Protein AF-A0AAW9BQF8-F1 (afdb_monomer)

Foldseek 3Di:
DDQDDDCVVVVCDVVNVVVCVVVQFWPPDWDKADWDDQVDFDWDQDPNKTKTWHFPDTPDMDIDIDTDPVNVVVVVVVDDDDDPVSVVVVVVSSVVGTDIDIPPPPDPDDDD

Structure (mmCIF, N/CA/C/O backbone):
data_AF-A0AAW9BQF8-F1
#
_entry.id   AF-A0AAW9BQF8-F1
#
loop_
_atom_site.group_PDB
_atom_site.id
_atom_site.type_symbol
_atom_site.label_atom_id
_atom_site.label_alt_id
_atom_site.label_comp_id
_atom_site.label_asym_id
_atom_site.label_entity_id
_atom_site.label_seq_id
_atom_site.pdbx_PDB_ins_code
_atom_site.Cartn_x
_atom_site.Cartn_y
_atom_site.Cartn_z
_atom_site.occupancy
_atom_site.B_iso_or_equiv
_atom_site.auth_seq_id
_atom_site.auth_comp_id
_atom_site.auth_asym_id
_atom_site.auth_atom_id
_atom_site.pdbx_PDB_model_num
ATOM 1 N N . THR A 1 1 ? -18.213 -0.926 6.163 1.00 53.56 1 THR A N 1
ATOM 2 C CA . THR A 1 1 ? -17.992 -0.298 4.846 1.00 53.56 1 THR A CA 1
ATOM 3 C C . THR A 1 1 ? -16.539 -0.453 4.471 1.00 53.56 1 THR A C 1
ATOM 5 O O . THR A 1 1 ? -15.691 -0.048 5.257 1.00 53.56 1 THR A O 1
ATOM 8 N N . THR A 1 2 ? -16.265 -1.100 3.343 1.00 65.38 2 THR A N 1
ATOM 9 C CA . THR A 1 2 ? -14.922 -1.263 2.769 1.00 65.38 2 THR A CA 1
ATOM 10 C C . THR A 1 2 ? -14.486 0.049 2.121 1.00 65.38 2 THR A C 1
ATOM 12 O O . THR A 1 2 ? -15.179 0.548 1.234 1.00 65.38 2 THR A O 1
ATOM 15 N N . SER A 1 3 ? -13.369 0.618 2.569 1.00 74.25 3 SER A N 1
ATOM 16 C CA . SER A 1 3 ? -12.793 1.831 1.984 1.00 74.25 3 SER A CA 1
ATOM 17 C C . SER A 1 3 ? -11.747 1.424 0.940 1.00 74.25 3 SER A C 1
ATOM 19 O O . SER A 1 3 ? -10.798 0.726 1.278 1.00 74.25 3 SER A O 1
ATOM 21 N N . ASN A 1 4 ? -11.928 1.835 -0.318 1.00 77.50 4 ASN A N 1
ATOM 22 C CA . ASN A 1 4 ? -11.049 1.473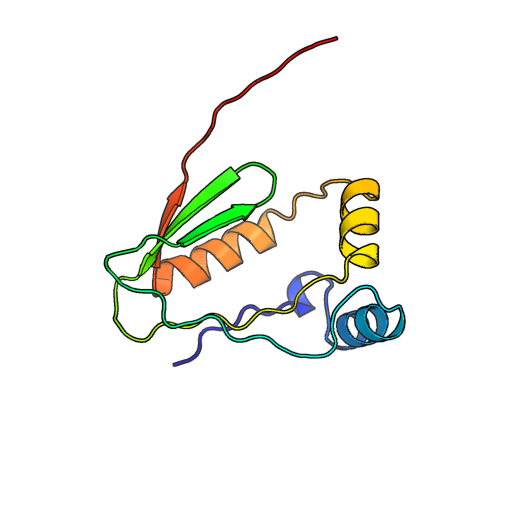 -1.437 1.00 77.50 4 ASN A CA 1
ATOM 23 C C . ASN A 1 4 ? -10.360 2.712 -2.018 1.00 77.50 4 ASN A C 1
ATOM 25 O O . ASN A 1 4 ? -10.966 3.782 -2.093 1.00 77.50 4 ASN A O 1
ATOM 29 N N . LEU A 1 5 ? -9.116 2.550 -2.473 1.00 79.38 5 LEU A N 1
ATOM 30 C CA . LEU A 1 5 ? -8.381 3.576 -3.210 1.00 79.38 5 LEU A CA 1
ATOM 31 C C . LEU A 1 5 ? -8.561 3.358 -4.717 1.00 79.38 5 LEU A C 1
ATOM 33 O O . LEU A 1 5 ? -8.350 2.254 -5.216 1.00 79.38 5 LEU A O 1
ATOM 37 N N . ASN A 1 6 ? -8.930 4.403 -5.462 1.00 78.50 6 ASN A N 1
ATOM 38 C CA . ASN A 1 6 ? -9.056 4.292 -6.914 1.00 78.50 6 ASN A CA 1
ATOM 39 C C . ASN A 1 6 ? -7.675 4.367 -7.585 1.00 78.50 6 ASN A C 1
ATOM 41 O O . ASN A 1 6 ? -7.173 5.450 -7.882 1.00 78.50 6 ASN A O 1
ATOM 45 N N . MET A 1 7 ? -7.089 3.202 -7.858 1.00 75.00 7 MET A N 1
ATOM 46 C CA . MET A 1 7 ? -5.796 3.059 -8.541 1.00 75.00 7 MET A CA 1
ATOM 47 C C . MET A 1 7 ? -5.801 3.606 -9.981 1.00 75.00 7 MET A C 1
ATOM 49 O O . MET A 1 7 ? -4.765 4.046 -10.481 1.00 75.00 7 MET A O 1
ATOM 53 N N . GLY A 1 8 ? -6.968 3.657 -10.637 1.00 74.00 8 GLY A N 1
ATOM 54 C CA . GLY A 1 8 ? -7.114 4.204 -11.989 1.00 74.00 8 GLY A CA 1
ATOM 55 C C . GLY A 1 8 ? -6.762 5.691 -12.072 1.00 74.00 8 GLY A C 1
ATOM 56 O O . GLY A 1 8 ? -6.155 6.124 -13.051 1.00 74.00 8 GLY A O 1
ATOM 57 N N . SER A 1 9 ? -7.037 6.452 -11.008 1.00 73.19 9 SER A N 1
ATOM 58 C CA . SER A 1 9 ? -6.661 7.869 -10.888 1.00 73.19 9 SER A CA 1
ATOM 59 C C . SER A 1 9 ? -5.144 8.093 -10.825 1.00 73.19 9 SER A C 1
ATOM 61 O O . SER A 1 9 ? -4.682 9.219 -10.995 1.00 73.19 9 SER A O 1
ATOM 63 N N . PHE A 1 10 ? -4.365 7.031 -10.601 1.00 75.88 10 PHE A N 1
ATOM 64 C CA . PHE A 1 10 ? -2.913 7.062 -10.421 1.00 75.88 10 PHE A CA 1
ATOM 65 C C . PHE A 1 10 ? -2.164 6.316 -11.531 1.00 75.88 10 PHE A C 1
ATOM 67 O O . PHE A 1 10 ? -1.131 5.701 -11.284 1.00 75.88 10 PHE A O 1
ATOM 74 N N . GLN A 1 11 ? -2.703 6.350 -12.755 1.00 75.12 11 GLN A N 1
ATOM 75 C CA . GLN A 1 11 ? -2.169 5.646 -13.931 1.00 75.12 11 GLN A CA 1
ATOM 76 C C . GLN A 1 11 ? -2.074 4.117 -13.781 1.00 75.12 11 GLN A C 1
ATOM 78 O O . GLN A 1 11 ? -1.397 3.461 -14.575 1.00 75.12 11 GLN A O 1
ATOM 83 N N . LEU A 1 12 ? -2.799 3.529 -12.826 1.00 77.88 12 LEU A N 1
ATOM 84 C CA . LEU A 1 12 ? -2.890 2.081 -12.662 1.00 77.88 12 LEU A CA 1
ATOM 85 C C . LEU A 1 12 ? -4.344 1.594 -12.827 1.00 77.88 12 LEU A C 1
ATOM 87 O O . LEU A 1 12 ? -4.960 1.128 -11.865 1.00 77.88 12 LEU A O 1
ATOM 91 N N . PRO A 1 13 ? -4.932 1.717 -14.036 1.00 84.38 13 PRO A N 1
ATOM 92 C CA . PRO A 1 13 ? -6.222 1.106 -14.333 1.00 84.38 13 PRO A CA 1
ATOM 93 C C . PRO A 1 13 ? -6.126 -0.425 -14.284 1.00 84.38 13 PRO A C 1
ATOM 95 O O . PRO A 1 13 ? -5.044 -1.005 -14.389 1.00 84.38 13 PRO A O 1
ATOM 98 N N . TYR A 1 14 ? -7.278 -1.093 -14.189 1.00 82.69 14 TYR A N 1
ATOM 99 C CA . TYR A 1 14 ? -7.349 -2.557 -14.129 1.00 82.69 14 TYR A CA 1
ATOM 100 C C . TYR A 1 14 ? -6.670 -3.245 -15.324 1.00 82.69 14 TYR A C 1
ATOM 102 O O . TYR A 1 14 ? -6.013 -4.266 -15.152 1.00 82.69 14 TYR A O 1
ATOM 110 N N . SER A 1 15 ? -6.739 -2.649 -16.518 1.00 85.81 15 SER A N 1
ATOM 111 C CA . SER A 1 15 ? -6.011 -3.133 -17.696 1.00 85.81 15 SER A CA 1
ATOM 112 C C . SER A 1 15 ? -4.499 -3.188 -17.466 1.00 85.81 15 SER A C 1
ATOM 114 O O . SER A 1 15 ? -3.869 -4.181 -17.808 1.00 85.81 15 SER A O 1
ATOM 116 N N . SER A 1 16 ? -3.913 -2.164 -16.837 1.00 84.88 16 SER A N 1
ATOM 117 C CA . SER A 1 16 ? -2.489 -2.160 -16.487 1.00 84.88 16 SER A CA 1
ATOM 118 C C . SER A 1 16 ? -2.164 -3.214 -15.431 1.00 84.88 16 SER A C 1
ATOM 120 O O . SER A 1 16 ? -1.114 -3.842 -15.505 1.00 84.88 16 SER A O 1
ATOM 122 N N . LEU A 1 17 ? -3.063 -3.444 -14.469 1.00 85.44 17 LEU A N 1
ATOM 123 C CA . LEU A 1 17 ? -2.895 -4.493 -13.461 1.00 85.44 17 LEU A CA 1
ATOM 124 C C . LEU A 1 17 ? -2.885 -5.887 -14.113 1.00 85.44 17 LEU A C 1
ATOM 126 O O . LEU A 1 17 ? -1.998 -6.684 -13.813 1.00 85.44 17 LEU A O 1
ATOM 130 N N . LEU A 1 18 ? -3.797 -6.151 -15.055 1.00 86.81 18 LEU A N 1
ATOM 131 C CA . LEU A 1 18 ? -3.809 -7.391 -15.838 1.00 86.81 18 LEU A CA 1
ATOM 132 C C . LEU A 1 18 ? -2.509 -7.588 -16.624 1.00 86.81 18 LEU A C 1
ATOM 134 O O . LEU A 1 18 ? -1.934 -8.670 -16.571 1.00 86.81 18 LEU A O 1
ATOM 138 N N . VAL A 1 19 ? -2.007 -6.537 -17.278 1.00 88.44 19 VAL A N 1
ATOM 139 C CA . VAL A 1 19 ? -0.727 -6.596 -18.003 1.00 88.44 19 VAL A CA 1
ATOM 140 C C . VAL A 1 19 ? 0.431 -6.916 -17.053 1.00 88.44 19 VAL A C 1
ATOM 142 O O . VAL A 1 19 ? 1.275 -7.747 -17.370 1.00 88.44 19 VAL A O 1
ATOM 145 N N . LEU A 1 20 ? 0.476 -6.309 -15.863 1.00 86.56 20 LEU A N 1
ATOM 146 C CA . LEU A 1 20 ? 1.514 -6.603 -14.866 1.00 86.56 20 LEU A CA 1
ATOM 147 C C . LEU A 1 20 ? 1.443 -8.048 -14.345 1.00 86.56 20 LEU A C 1
ATOM 149 O O . LEU A 1 20 ? 2.487 -8.634 -14.053 1.00 86.56 20 LEU A O 1
ATOM 153 N N . ILE A 1 21 ? 0.243 -8.621 -14.229 1.00 88.69 21 ILE A N 1
ATOM 154 C CA . ILE A 1 21 ? 0.056 -10.040 -13.898 1.00 88.69 21 ILE A CA 1
ATOM 155 C C . ILE A 1 21 ? 0.551 -10.928 -15.044 1.00 88.69 21 ILE A C 1
ATOM 157 O O . ILE A 1 21 ? 1.289 -11.881 -14.803 1.00 88.69 21 ILE A O 1
ATOM 161 N N . GLU A 1 22 ? 0.174 -10.610 -16.282 1.00 89.19 22 GLU A N 1
ATOM 162 C CA . GLU A 1 22 ? 0.546 -11.375 -17.478 1.00 89.19 22 GLU A CA 1
ATOM 163 C C . GLU A 1 22 ? 2.063 -11.373 -17.709 1.00 89.19 22 GLU A C 1
ATOM 165 O O . GLU A 1 22 ? 2.655 -12.409 -18.004 1.00 89.19 22 GLU A O 1
ATOM 170 N N . LEU A 1 23 ? 2.718 -10.235 -17.464 1.00 87.81 23 LEU A N 1
ATOM 171 C CA . LEU A 1 23 ? 4.178 -10.100 -17.478 1.00 87.81 23 LEU A CA 1
ATOM 172 C C . LEU A 1 23 ? 4.871 -10.813 -16.301 1.00 87.81 23 LEU A C 1
ATOM 174 O O . LEU A 1 23 ? 6.100 -10.810 -16.217 1.00 87.81 23 LEU A O 1
ATOM 178 N N . GLY A 1 24 ? 4.112 -11.389 -15.365 1.00 86.19 24 GLY A N 1
ATOM 179 C CA . GLY A 1 24 ? 4.644 -12.066 -14.186 1.00 86.19 24 GLY A CA 1
ATOM 180 C C . GLY A 1 24 ? 5.308 -11.120 -13.185 1.00 86.19 24 GLY A C 1
ATOM 181 O O . GLY A 1 24 ? 6.182 -11.548 -12.431 1.00 86.19 24 GLY A O 1
ATOM 182 N N . LEU A 1 25 ? 4.931 -9.837 -13.173 1.00 88.00 25 LEU A N 1
ATOM 183 C CA . LEU A 1 25 ? 5.460 -8.817 -12.256 1.00 88.00 25 LEU A CA 1
ATOM 184 C C . LEU A 1 25 ? 4.614 -8.691 -10.985 1.00 88.00 25 LEU A C 1
ATOM 186 O O . LEU A 1 25 ? 5.147 -8.408 -9.912 1.00 88.00 25 LEU A O 1
ATOM 190 N N . LEU A 1 26 ? 3.308 -8.938 -11.089 1.00 89.25 26 LEU A N 1
ATOM 191 C CA . LEU A 1 26 ? 2.375 -9.016 -9.965 1.00 89.25 26 LEU A CA 1
ATOM 192 C C . LEU A 1 26 ? 1.801 -10.428 -9.840 1.00 89.25 26 LEU A C 1
ATOM 194 O O . LEU A 1 26 ? 1.582 -11.119 -10.832 1.00 89.25 26 LEU A O 1
ATOM 198 N N . HIS A 1 27 ? 1.523 -10.849 -8.610 1.00 87.44 27 HIS A N 1
ATOM 199 C CA . HIS A 1 27 ? 0.723 -12.043 -8.373 1.00 87.44 27 HIS A CA 1
ATOM 200 C C . HIS A 1 27 ? -0.735 -11.789 -8.785 1.00 87.44 27 HIS A C 1
ATOM 202 O O . HIS A 1 27 ? -1.293 -10.734 -8.489 1.00 87.44 27 HIS A O 1
ATOM 208 N N . SER A 1 28 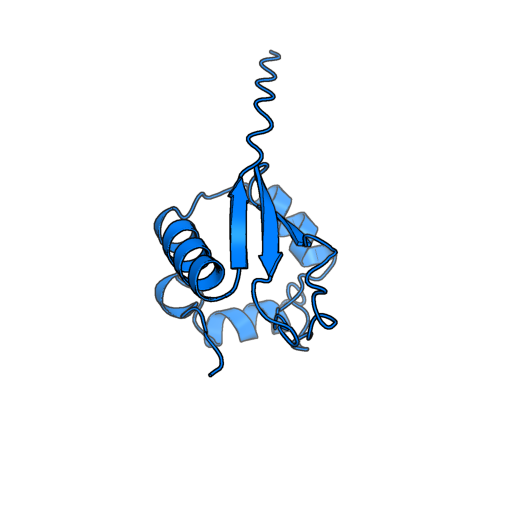? -1.361 -12.772 -9.438 1.00 83.62 28 SER A N 1
ATOM 209 C CA . SER A 1 28 ? -2.761 -12.703 -9.884 1.00 83.62 28 SER A CA 1
ATOM 210 C C . SER A 1 28 ? -3.784 -12.776 -8.751 1.00 83.62 28 SER A C 1
ATOM 212 O O . SER A 1 28 ? -4.956 -12.474 -8.953 1.00 83.62 28 SER A O 1
ATOM 214 N N . THR A 1 29 ? -3.349 -13.191 -7.565 1.00 84.12 29 THR A N 1
ATOM 215 C CA . THR A 1 29 ? -4.200 -13.375 -6.393 1.00 84.12 29 THR A CA 1
ATOM 216 C C . THR A 1 29 ? -4.184 -12.130 -5.521 1.00 84.12 29 THR A C 1
ATOM 218 O O . THR A 1 29 ? -3.122 -11.720 -5.044 1.00 84.12 29 THR A O 1
ATOM 221 N N . GLU A 1 30 ? -5.363 -11.579 -5.255 1.00 84.88 30 GLU A N 1
ATOM 222 C CA . GLU A 1 30 ? -5.542 -10.613 -4.179 1.00 84.88 30 GLU A CA 1
ATOM 223 C C . GLU A 1 30 ? -5.332 -11.315 -2.834 1.00 84.88 30 GLU A C 1
ATOM 225 O O . GLU A 1 30 ? -5.874 -12.394 -2.581 1.00 84.88 30 GLU A O 1
ATOM 230 N N . LEU A 1 31 ? -4.487 -10.727 -1.994 1.00 84.50 31 LEU A N 1
ATOM 231 C CA . LEU A 1 31 ? -4.160 -11.252 -0.679 1.00 84.50 31 LEU A CA 1
ATOM 232 C C . LEU A 1 31 ? -4.892 -10.431 0.371 1.00 84.50 31 LEU A C 1
ATOM 234 O O . LEU A 1 31 ? -4.916 -9.202 0.320 1.00 84.50 31 LEU A O 1
ATOM 238 N N . GLU A 1 32 ? -5.443 -11.122 1.356 1.00 84.56 32 GLU A N 1
ATOM 239 C CA . GLU A 1 32 ? -6.006 -10.495 2.539 1.00 84.56 32 GLU A CA 1
ATOM 240 C C . GLU A 1 32 ? -4.983 -10.560 3.676 1.00 84.56 32 GLU A C 1
ATOM 242 O O . GLU A 1 32 ? -4.357 -11.597 3.923 1.00 84.56 32 GLU A O 1
ATOM 247 N N . SER A 1 33 ? -4.791 -9.452 4.386 1.00 79.44 33 SER A N 1
ATOM 248 C CA . SER A 1 33 ? -4.043 -9.465 5.634 1.00 79.44 33 SER A CA 1
ATOM 249 C C . SER A 1 33 ? -4.818 -10.233 6.705 1.00 79.44 33 SER A C 1
ATOM 251 O O . SER A 1 33 ? -6.052 -10.282 6.714 1.00 79.44 33 SER A O 1
ATOM 253 N N . GLY A 1 34 ? -4.090 -10.765 7.687 1.00 79.81 34 GLY A N 1
ATOM 254 C CA . GLY A 1 34 ? -4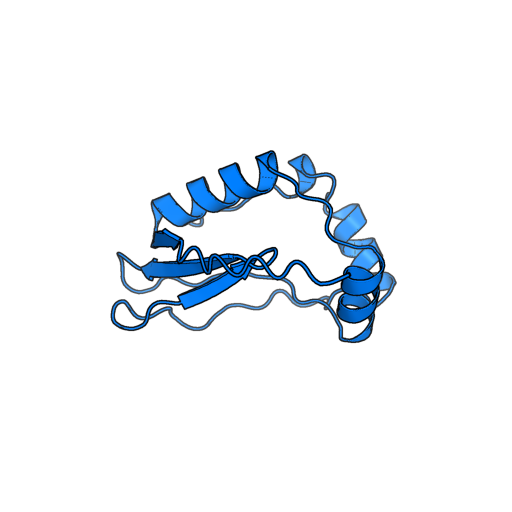.708 -11.149 8.952 1.00 79.81 34 GLY A CA 1
ATOM 255 C C . GLY A 1 34 ? -5.427 -9.960 9.598 1.00 79.81 34 GLY A C 1
ATOM 256 O O . GLY A 1 34 ? -5.229 -8.804 9.205 1.00 79.81 34 GLY A O 1
ATOM 257 N N . GLU A 1 35 ? -6.263 -10.249 10.592 1.00 78.75 35 GLU A N 1
ATOM 258 C CA . GLU A 1 35 ? -6.850 -9.199 11.418 1.00 78.75 35 GLU A CA 1
ATOM 259 C C . GLU A 1 35 ? -5.729 -8.403 12.087 1.00 78.75 35 GLU A C 1
ATOM 261 O O . GLU A 1 35 ? -4.880 -8.961 12.786 1.00 78.75 35 GLU A O 1
ATOM 266 N N . ILE A 1 36 ? -5.711 -7.096 11.838 1.00 79.50 36 ILE A N 1
ATOM 267 C CA . ILE A 1 36 ? -4.751 -6.207 12.477 1.00 79.50 36 ILE A CA 1
ATOM 268 C C . ILE A 1 36 ? -5.263 -5.978 13.896 1.00 79.50 36 ILE A C 1
ATOM 270 O O . ILE A 1 36 ? -6.360 -5.453 14.095 1.00 79.50 36 ILE A O 1
ATOM 274 N N . GLY A 1 37 ? -4.494 -6.431 14.884 1.00 69.31 37 GLY A N 1
ATOM 275 C CA . GLY A 1 37 ? -4.831 -6.265 16.292 1.00 69.31 37 GLY A CA 1
ATOM 276 C C . GLY A 1 37 ? -4.627 -4.821 16.747 1.00 69.31 37 GLY A C 1
ATOM 277 O O . GLY A 1 37 ? -3.644 -4.189 16.377 1.00 69.31 37 GLY A O 1
ATOM 278 N N . ILE A 1 38 ? -5.526 -4.314 17.597 1.00 69.25 38 ILE A N 1
ATOM 279 C CA . ILE A 1 38 ? -5.410 -2.974 18.214 1.00 69.25 38 ILE A CA 1
ATOM 280 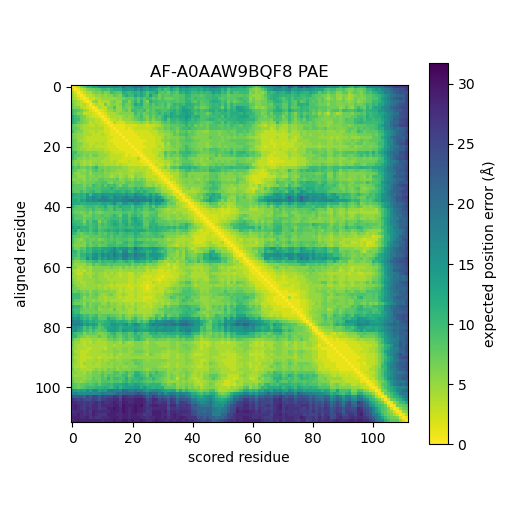C C . ILE A 1 38 ? -4.104 -2.813 18.993 1.00 69.25 38 ILE A C 1
ATOM 282 O O . ILE A 1 38 ? -3.521 -1.734 19.006 1.00 69.25 38 ILE A O 1
ATOM 286 N N . GLU A 1 39 ? -3.619 -3.889 19.607 1.00 66.94 39 GLU A N 1
ATOM 287 C CA . GLU A 1 39 ? -2.402 -3.856 20.421 1.00 66.94 39 GLU A CA 1
ATOM 288 C C . GLU A 1 39 ? -1.114 -3.887 19.590 1.00 66.94 39 GLU A C 1
ATOM 290 O O . GLU A 1 39 ? -0.049 -3.534 20.093 1.00 66.94 39 GLU A O 1
ATOM 295 N N . THR A 1 40 ? -1.192 -4.274 18.314 1.00 72.19 40 THR A N 1
ATOM 296 C CA . THR A 1 40 ? -0.023 -4.419 17.441 1.00 72.19 40 THR A CA 1
ATOM 297 C C . THR A 1 40 ? -0.069 -3.393 16.310 1.00 72.19 40 THR A C 1
ATOM 299 O O . THR A 1 40 ? -0.846 -3.576 15.367 1.00 72.19 40 THR A O 1
ATOM 302 N N . PRO A 1 41 ? 0.756 -2.331 16.353 1.00 73.25 41 PRO A N 1
ATOM 303 C CA . PRO A 1 41 ? 0.860 -1.405 15.234 1.00 73.25 41 PRO A CA 1
ATOM 304 C C . PRO A 1 41 ? 1.402 -2.125 13.995 1.00 73.25 41 PRO A C 1
ATOM 306 O O . PRO A 1 41 ? 2.406 -2.838 14.060 1.00 73.25 41 PRO A O 1
ATOM 309 N N . LEU A 1 42 ? 0.754 -1.921 12.850 1.00 81.75 42 LEU A N 1
ATOM 310 C CA . LEU A 1 42 ? 1.254 -2.386 11.562 1.00 81.75 42 LEU A CA 1
ATOM 311 C C . LEU A 1 42 ? 2.295 -1.387 11.047 1.00 81.75 42 LEU A C 1
ATOM 313 O O . LEU A 1 42 ? 1.978 -0.223 10.822 1.00 81.75 42 LEU A O 1
ATOM 317 N N . ILE A 1 43 ? 3.528 -1.837 10.823 1.00 80.12 43 ILE A N 1
ATOM 318 C CA . ILE A 1 43 ? 4.576 -0.998 10.232 1.00 80.12 43 ILE A CA 1
ATOM 319 C C . ILE A 1 43 ? 4.525 -1.144 8.711 1.00 80.12 43 ILE A C 1
ATOM 321 O O . ILE A 1 43 ? 4.711 -2.237 8.174 1.00 80.12 43 ILE A O 1
ATOM 325 N N . LEU A 1 44 ? 4.291 -0.036 8.015 1.00 79.69 44 LEU A N 1
ATOM 326 C CA . LEU A 1 44 ? 4.292 0.051 6.562 1.00 79.69 44 LEU A CA 1
ATOM 327 C C . LEU A 1 44 ? 5.470 0.910 6.098 1.00 79.69 44 LEU A C 1
ATOM 329 O O . LEU A 1 44 ? 5.515 2.113 6.342 1.00 79.69 44 LEU A O 1
ATOM 333 N N . ALA A 1 45 ? 6.428 0.287 5.415 1.00 77.19 45 ALA A N 1
ATOM 334 C CA . ALA A 1 45 ? 7.560 0.983 4.820 1.00 77.19 45 ALA A CA 1
ATOM 335 C C . ALA A 1 45 ? 7.198 1.454 3.404 1.00 77.19 45 ALA A C 1
ATOM 337 O O . ALA A 1 45 ? 6.962 0.639 2.512 1.00 77.19 45 ALA A O 1
ATOM 338 N N . TYR A 1 46 ? 7.170 2.767 3.185 1.00 76.44 46 TYR A N 1
ATOM 339 C CA . TYR A 1 46 ? 6.900 3.373 1.881 1.00 76.44 46 TYR A CA 1
ATOM 340 C C . TYR A 1 46 ? 7.948 4.439 1.561 1.00 76.44 46 TYR A C 1
ATOM 342 O O . TYR A 1 46 ? 8.115 5.400 2.307 1.00 76.44 46 TYR A O 1
ATOM 350 N N . GLN A 1 47 ? 8.664 4.290 0.443 1.00 69.44 47 GLN A N 1
ATOM 351 C CA . GLN A 1 47 ? 9.678 5.250 -0.027 1.00 69.44 47 GLN A CA 1
ATOM 352 C C . GLN A 1 47 ? 10.756 5.613 1.013 1.00 69.44 47 GLN A C 1
ATOM 354 O O . GLN A 1 47 ? 11.228 6.747 1.044 1.00 69.44 47 GLN A O 1
ATOM 359 N N . GLY A 1 48 ? 11.129 4.673 1.887 1.00 69.31 48 GLY A N 1
ATOM 360 C CA . GLY A 1 48 ? 12.084 4.916 2.976 1.00 69.31 48 GLY A CA 1
ATOM 361 C C . GLY A 1 48 ? 11.489 5.599 4.214 1.00 69.31 48 GLY A C 1
ATOM 362 O O . GLY A 1 48 ? 12.221 5.874 5.159 1.00 69.31 48 GLY A O 1
ATOM 363 N N . LYS A 1 49 ? 10.175 5.851 4.242 1.00 74.62 49 LYS A N 1
ATOM 364 C CA . LYS A 1 49 ? 9.441 6.290 5.435 1.00 74.62 49 LYS A CA 1
ATOM 365 C C . LYS A 1 49 ? 8.742 5.096 6.071 1.00 74.62 49 LYS A C 1
ATOM 367 O O . LYS A 1 49 ? 8.061 4.346 5.374 1.00 74.62 49 LYS A O 1
ATOM 372 N N . ASN A 1 50 ? 8.877 4.948 7.383 1.00 79.62 50 ASN A N 1
ATOM 373 C CA . ASN A 1 50 ? 8.111 3.966 8.140 1.00 79.62 50 ASN A CA 1
ATOM 374 C C . ASN A 1 50 ? 6.852 4.636 8.692 1.00 79.62 50 ASN A C 1
ATOM 376 O O . ASN A 1 50 ? 6.910 5.640 9.406 1.00 79.62 50 ASN A O 1
ATOM 380 N N . LEU A 1 51 ? 5.703 4.089 8.318 1.00 80.31 51 LEU A N 1
ATOM 381 C CA . LEU A 1 51 ? 4.394 4.493 8.801 1.00 80.31 51 LEU A CA 1
ATOM 382 C C . LEU A 1 51 ? 3.923 3.450 9.805 1.00 80.31 51 LEU A C 1
ATOM 384 O O . LEU A 1 51 ? 3.713 2.294 9.450 1.00 80.31 51 LEU A O 1
ATOM 388 N N . SER A 1 52 ? 3.755 3.860 11.053 1.00 82.19 52 SER A N 1
ATOM 389 C CA . SER A 1 52 ? 3.128 3.048 12.086 1.00 82.19 52 SER A CA 1
ATOM 390 C C . SER A 1 52 ? 1.618 3.261 12.026 1.00 82.19 52 SER A C 1
ATOM 392 O O . SER A 1 52 ? 1.126 4.378 12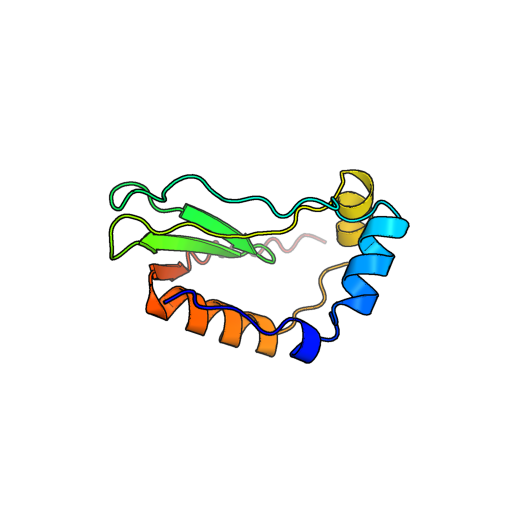.180 1.00 82.19 52 SER A O 1
ATOM 394 N N . LEU A 1 53 ? 0.884 2.193 11.734 1.00 81.38 53 LEU A N 1
ATOM 395 C CA . LEU A 1 53 ? -0.566 2.174 11.576 1.00 81.38 53 LEU A CA 1
ATOM 396 C C . LEU A 1 53 ? -1.184 1.487 12.790 1.00 81.38 53 LEU A C 1
ATOM 398 O O . LEU A 1 53 ? -1.106 0.264 12.922 1.00 81.38 53 LEU A O 1
ATOM 402 N N . GLN A 1 54 ? -1.827 2.256 13.665 1.00 81.56 54 GLN A N 1
ATOM 403 C CA . GLN A 1 54 ? -2.591 1.707 14.786 1.00 81.56 54 GLN A CA 1
ATOM 404 C C . GLN A 1 54 ? -4.069 1.634 14.428 1.00 81.56 54 GLN A C 1
ATOM 406 O O . GLN A 1 54 ? -4.680 2.644 14.097 1.00 81.56 54 GLN A O 1
ATOM 411 N N . VAL A 1 55 ? -4.665 0.445 14.482 1.00 81.31 55 VAL A N 1
ATOM 412 C CA . VAL A 1 55 ? -6.109 0.310 14.259 1.00 81.31 55 VAL A CA 1
ATOM 413 C C . VAL A 1 55 ? -6.889 0.858 15.447 1.00 81.31 55 VAL A C 1
ATOM 415 O O . VAL A 1 55 ? -6.641 0.499 16.594 1.00 81.31 55 VAL A O 1
ATOM 418 N N . ASN A 1 56 ? -7.895 1.682 15.163 1.00 74.81 56 ASN A N 1
ATOM 419 C CA . ASN A 1 56 ? -8.784 2.213 16.199 1.00 74.81 56 ASN A CA 1
ATOM 420 C C . ASN A 1 56 ? -9.981 1.280 16.463 1.00 74.81 56 ASN A C 1
ATOM 422 O O . ASN A 1 56 ? -10.760 1.494 17.389 1.00 74.81 56 ASN A O 1
ATOM 426 N N . THR A 1 57 ? -10.189 0.264 15.621 1.00 70.81 57 THR A N 1
ATOM 427 C CA . THR A 1 57 ? -11.356 -0.630 15.666 1.00 70.81 57 THR A CA 1
ATOM 428 C C . THR A 1 57 ? -10.925 -2.072 15.405 1.00 70.81 57 THR A C 1
ATOM 430 O O . THR A 1 57 ? -10.054 -2.313 14.575 1.00 70.81 57 THR A O 1
ATOM 433 N N . LYS A 1 58 ? -11.535 -3.038 16.106 1.00 75.88 58 LYS A N 1
ATOM 434 C CA . LYS A 1 58 ? -11.276 -4.476 15.899 1.00 75.88 58 LYS A CA 1
ATOM 435 C C . LYS A 1 58 ? -11.827 -4.945 14.549 1.00 75.88 58 LYS A C 1
ATOM 437 O O . LYS A 1 58 ? -12.800 -4.374 14.054 1.00 75.88 58 LYS A O 1
ATOM 442 N N . GLY A 1 59 ? -11.233 -5.991 13.978 1.00 74.25 59 GLY A N 1
ATOM 443 C CA . GLY A 1 59 ? -11.707 -6.594 12.731 1.00 74.25 59 GLY A CA 1
ATOM 444 C C . GLY A 1 59 ? -11.304 -5.863 11.447 1.00 74.25 59 GLY A C 1
ATOM 445 O O . GLY A 1 59 ? -11.971 -6.036 10.428 1.00 74.25 59 GLY A O 1
ATOM 446 N N . ILE A 1 60 ? -10.253 -5.035 11.462 1.00 81.62 60 ILE A N 1
ATOM 447 C CA . ILE A 1 60 ? -9.753 -4.396 10.236 1.00 81.62 60 ILE A CA 1
ATOM 448 C C . ILE A 1 60 ? -8.773 -5.331 9.523 1.00 81.62 60 ILE A C 1
ATOM 450 O O . ILE A 1 60 ? -7.868 -5.901 10.134 1.00 81.62 60 ILE A O 1
ATOM 454 N N . ARG A 1 61 ? -8.966 -5.467 8.210 1.00 83.69 61 ARG A N 1
ATOM 455 C CA . ARG A 1 61 ? -8.168 -6.297 7.303 1.00 83.69 61 ARG A CA 1
ATOM 456 C C . ARG A 1 61 ? -7.843 -5.474 6.061 1.00 83.69 61 ARG A C 1
ATOM 458 O O . ARG A 1 61 ? -8.639 -4.622 5.658 1.00 83.69 61 ARG A O 1
ATOM 465 N N . LEU A 1 62 ? -6.667 -5.691 5.490 1.00 81.94 62 LEU A N 1
ATOM 466 C CA . LEU A 1 62 ? -6.192 -5.015 4.288 1.00 81.94 62 LEU A CA 1
ATOM 467 C C . LEU A 1 62 ? -6.196 -5.996 3.125 1.00 81.94 62 LEU A C 1
ATOM 469 O O . LEU A 1 62 ? -5.684 -7.103 3.246 1.00 81.94 62 LEU A O 1
ATOM 473 N N . LEU A 1 63 ? -6.726 -5.560 1.992 1.00 85.62 63 LEU A N 1
ATOM 474 C CA . LEU A 1 63 ? -6.616 -6.275 0.727 1.00 85.62 63 LEU A CA 1
ATOM 475 C C . LEU A 1 63 ? -5.477 -5.649 -0.070 1.00 85.62 63 LEU A C 1
ATOM 477 O O . LEU A 1 63 ? -5.394 -4.422 -0.177 1.00 85.62 63 LEU A O 1
ATOM 481 N N . TYR A 1 64 ? -4.565 -6.473 -0.574 1.00 85.94 64 TYR A N 1
ATOM 482 C CA . TYR A 1 64 ? -3.400 -5.995 -1.306 1.00 85.94 64 TYR A CA 1
ATOM 483 C C . TYR A 1 64 ? -2.958 -6.979 -2.389 1.00 85.94 64 TYR A C 1
ATOM 485 O O . TYR A 1 64 ? -3.110 -8.194 -2.278 1.00 85.94 64 TYR A O 1
ATOM 493 N N . TYR A 1 65 ? -2.342 -6.429 -3.432 1.00 86.81 65 TYR A N 1
ATOM 494 C CA . TYR A 1 65 ? -1.618 -7.197 -4.438 1.00 86.81 65 TYR A CA 1
ATOM 495 C C . TYR A 1 65 ? -0.134 -7.195 -4.099 1.00 86.81 65 TYR A C 1
ATOM 497 O O . TYR A 1 65 ? 0.412 -6.195 -3.627 1.00 86.81 65 TYR A O 1
ATOM 505 N N . ARG A 1 66 ? 0.533 -8.321 -4.352 1.00 86.38 66 ARG A N 1
ATOM 506 C CA . ARG A 1 66 ? 1.964 -8.474 -4.088 1.00 86.38 66 ARG A CA 1
ATOM 507 C C . ARG A 1 66 ? 2.742 -8.562 -5.395 1.00 86.38 66 ARG A C 1
ATOM 509 O O . ARG A 1 66 ? 2.332 -9.257 -6.322 1.00 86.38 66 ARG A O 1
ATOM 516 N N . PHE A 1 67 ? 3.894 -7.900 -5.438 1.00 86.81 67 PHE A N 1
ATOM 517 C CA . PHE A 1 67 ? 4.873 -8.082 -6.507 1.00 86.81 67 PHE A CA 1
ATOM 518 C C . PHE A 1 67 ? 5.520 -9.459 -6.439 1.00 86.81 67 PHE A C 1
ATOM 520 O O . PHE A 1 67 ? 5.823 -9.969 -5.357 1.00 86.81 67 PHE A O 1
ATOM 527 N N . THR A 1 68 ? 5.771 -10.037 -7.608 1.00 89.31 68 THR A N 1
ATOM 528 C CA . THR A 1 68 ? 6.641 -11.205 -7.720 1.00 89.31 68 THR A CA 1
ATOM 529 C C . THR A 1 68 ? 8.085 -10.801 -7.397 1.00 89.31 68 THR A C 1
ATOM 531 O O . THR A 1 68 ? 8.419 -9.611 -7.444 1.00 89.31 68 THR A O 1
ATOM 534 N N . PRO A 1 69 ? 8.980 -11.757 -7.090 1.00 87.00 69 PRO A N 1
ATOM 535 C CA . PRO A 1 69 ? 10.397 -11.452 -6.893 1.00 87.00 69 PRO A CA 1
ATOM 536 C C . PRO A 1 69 ? 10.993 -10.666 -8.070 1.00 87.00 69 PRO A C 1
ATOM 538 O O . PRO A 1 69 ? 11.679 -9.669 -7.861 1.00 87.00 69 PRO A O 1
ATOM 541 N N . THR A 1 70 ? 10.644 -11.046 -9.302 1.00 87.81 70 THR A N 1
ATOM 542 C CA . THR A 1 70 ? 11.068 -10.358 -10.528 1.00 87.81 70 THR A CA 1
ATOM 543 C C . THR A 1 70 ? 10.521 -8.934 -10.610 1.00 87.81 70 THR A C 1
ATOM 545 O O . THR A 1 70 ? 11.276 -8.001 -10.878 1.00 87.81 70 THR A O 1
ATOM 548 N N . GLY A 1 71 ? 9.225 -8.743 -10.336 1.00 86.12 71 GLY A N 1
ATOM 549 C CA . GLY A 1 71 ? 8.606 -7.416 -10.322 1.00 86.12 71 GLY A CA 1
ATOM 550 C C . GLY A 1 71 ? 9.212 -6.491 -9.271 1.00 86.12 71 GLY A C 1
ATOM 551 O O . GLY A 1 71 ? 9.457 -5.321 -9.553 1.00 86.12 71 GLY A O 1
ATOM 552 N N . ASN A 1 72 ? 9.529 -7.021 -8.089 1.00 85.56 72 ASN A N 1
ATOM 553 C CA . ASN A 1 72 ? 10.151 -6.264 -7.008 1.00 85.56 72 ASN A CA 1
ATOM 554 C C . ASN A 1 72 ? 11.550 -5.749 -7.385 1.00 85.56 72 ASN A C 1
ATOM 556 O O . ASN A 1 72 ? 11.847 -4.578 -7.158 1.00 85.56 72 ASN A O 1
ATOM 560 N N . GLU A 1 73 ? 12.398 -6.585 -7.992 1.00 85.50 73 GLU A N 1
ATOM 561 C CA . GLU A 1 73 ? 13.730 -6.150 -8.438 1.00 85.50 73 GLU A CA 1
ATOM 562 C C . GLU A 1 73 ? 13.652 -5.128 -9.580 1.00 85.50 73 GLU A C 1
ATOM 564 O O . GLU A 1 73 ? 14.367 -4.124 -9.567 1.00 85.50 73 GLU A O 1
ATOM 569 N N . LEU A 1 74 ? 12.722 -5.308 -10.522 1.00 83.06 74 LEU A N 1
ATOM 570 C CA . LEU A 1 74 ? 12.493 -4.330 -11.589 1.00 83.06 74 LEU A CA 1
ATOM 571 C C . LEU A 1 74 ? 11.989 -2.988 -11.047 1.00 83.06 74 LEU A C 1
ATOM 573 O O . LEU A 1 74 ? 12.458 -1.939 -11.486 1.00 83.06 74 LEU A O 1
ATOM 577 N N . CYS A 1 75 ? 11.086 -2.999 -10.063 1.00 79.38 75 CYS A N 1
ATOM 578 C CA . CYS A 1 75 ? 10.619 -1.777 -9.409 1.00 79.38 75 CYS A CA 1
ATOM 579 C C . CYS A 1 75 ? 11.759 -1.033 -8.702 1.00 79.38 75 CYS A C 1
ATOM 581 O O . CYS A 1 75 ? 11.838 0.191 -8.806 1.00 79.38 75 CYS A O 1
ATOM 583 N N . LYS A 1 76 ? 12.668 -1.753 -8.031 1.00 79.31 76 LYS A N 1
ATOM 584 C CA . LYS A 1 76 ? 13.860 -1.145 -7.418 1.00 79.31 76 LYS A CA 1
ATOM 585 C C . LYS A 1 76 ? 14.761 -0.483 -8.464 1.00 79.31 76 LYS A C 1
ATOM 587 O O . LYS A 1 76 ? 15.241 0.623 -8.228 1.00 79.31 76 LYS A O 1
ATOM 592 N N . LEU A 1 77 ? 14.960 -1.129 -9.616 1.00 79.56 77 LEU A N 1
ATOM 593 C CA . LEU A 1 77 ? 15.794 -0.619 -10.713 1.00 79.56 77 LEU A CA 1
ATOM 594 C C . LEU A 1 77 ? 15.184 0.592 -11.430 1.00 79.56 77 LEU A C 1
ATOM 596 O O . LEU A 1 77 ? 15.912 1.504 -11.812 1.00 79.56 77 LEU A O 1
ATOM 600 N N . LEU A 1 78 ? 13.858 0.624 -11.595 1.00 78.31 78 LEU A N 1
ATOM 601 C CA . LEU A 1 78 ? 13.133 1.761 -12.182 1.00 78.31 78 LEU A CA 1
ATOM 602 C C . LEU A 1 78 ? 13.250 3.042 -11.341 1.00 78.31 78 LEU A C 1
ATOM 604 O O . LEU A 1 78 ? 13.017 4.142 -11.850 1.00 78.31 78 LEU A O 1
ATOM 608 N N . GLY A 1 79 ? 13.634 2.900 -10.073 1.00 64.69 79 GLY A N 1
ATOM 609 C CA . GLY A 1 79 ? 13.807 4.001 -9.149 1.00 64.69 79 GLY A CA 1
ATOM 610 C C . GLY A 1 79 ? 12.485 4.529 -8.604 1.00 64.69 79 GLY A C 1
ATOM 611 O O . GLY A 1 79 ? 11.380 4.182 -9.024 1.00 64.69 79 GLY A O 1
ATOM 612 N N . ASN A 1 80 ? 12.617 5.400 -7.613 1.00 64.62 80 ASN A N 1
ATOM 613 C CA . ASN A 1 80 ? 11.489 5.886 -6.849 1.00 64.62 80 ASN A CA 1
ATOM 614 C C . ASN A 1 80 ? 10.872 7.121 -7.503 1.00 64.62 80 ASN A C 1
ATOM 616 O O . ASN A 1 80 ? 11.428 8.213 -7.407 1.00 64.62 80 ASN A O 1
ATOM 620 N N . LYS A 1 81 ? 9.708 6.976 -8.144 1.00 68.69 81 LYS A N 1
ATOM 621 C CA . LYS A 1 81 ? 8.906 8.129 -8.575 1.00 68.69 81 LYS A CA 1
ATOM 622 C C . LYS A 1 81 ? 7.917 8.490 -7.465 1.00 68.69 81 LYS A C 1
ATOM 624 O O . LYS A 1 81 ? 6.951 7.753 -7.264 1.00 68.69 81 LYS A O 1
ATOM 629 N N . PRO A 1 82 ? 8.140 9.577 -6.705 1.00 66.94 82 PRO A N 1
ATOM 630 C CA . PRO A 1 82 ? 7.202 9.973 -5.668 1.00 66.94 82 PRO A CA 1
ATOM 631 C C . PRO A 1 82 ? 5.898 10.444 -6.318 1.00 66.94 82 PRO A C 1
ATOM 633 O O . PRO A 1 82 ? 5.875 11.436 -7.039 1.00 66.94 82 PRO A O 1
ATOM 636 N N . ASN A 1 83 ? 4.804 9.736 -6.046 1.00 75.75 83 ASN A N 1
ATOM 637 C CA . ASN A 1 83 ? 3.460 10.205 -6.355 1.00 75.75 83 ASN A CA 1
ATOM 638 C C . ASN A 1 83 ? 2.849 10.788 -5.073 1.00 75.75 83 ASN A C 1
ATOM 640 O O . ASN A 1 83 ? 2.316 10.051 -4.241 1.00 75.75 83 ASN A O 1
ATOM 644 N N . SER A 1 84 ? 2.992 12.105 -4.885 1.00 78.25 84 SER A N 1
ATOM 645 C CA . SER A 1 84 ? 2.484 12.813 -3.701 1.00 78.25 84 SER A CA 1
ATOM 646 C C . SER A 1 84 ? 0.964 12.721 -3.593 1.00 78.25 84 SER A C 1
ATOM 648 O O . SER A 1 84 ? 0.448 12.436 -2.521 1.00 78.25 84 SER A O 1
ATOM 650 N N . GLN A 1 85 ? 0.249 12.843 -4.713 1.00 81.56 85 GLN A N 1
ATOM 651 C CA . GLN A 1 85 ? -1.211 12.751 -4.740 1.00 81.56 85 GLN A CA 1
ATOM 652 C C . GLN A 1 85 ? -1.711 11.362 -4.314 1.00 81.56 85 GLN A C 1
ATOM 654 O O . GLN A 1 85 ? -2.706 11.251 -3.596 1.00 81.56 85 GLN A O 1
ATOM 659 N N . TYR A 1 86 ? -1.020 10.299 -4.741 1.00 83.56 86 TYR A N 1
ATOM 660 C CA . TYR A 1 86 ? -1.309 8.934 -4.291 1.00 83.56 86 TYR A CA 1
ATOM 661 C C . TYR A 1 86 ? -1.068 8.784 -2.796 1.00 83.56 86 TYR A C 1
ATOM 663 O O . TYR A 1 86 ? -1.917 8.252 -2.082 1.00 83.56 86 TYR A O 1
ATOM 671 N N . TYR A 1 87 ? 0.074 9.283 -2.326 1.00 82.38 87 TYR A N 1
ATOM 672 C CA . TYR A 1 87 ? 0.437 9.227 -0.919 1.00 82.38 87 TYR A CA 1
ATOM 673 C C . TYR A 1 87 ? -0.598 9.932 -0.036 1.00 82.38 87 TYR A C 1
ATOM 675 O O . TYR A 1 87 ? -1.047 9.346 0.945 1.00 82.38 87 TYR A O 1
ATOM 683 N N . ASP A 1 88 ? -1.040 11.132 -0.415 1.00 84.38 88 ASP A N 1
ATOM 684 C CA . ASP A 1 88 ? -2.029 11.894 0.350 1.00 84.38 88 ASP A CA 1
ATOM 685 C C . ASP A 1 88 ? -3.389 11.184 0.400 1.00 84.38 88 ASP A C 1
ATOM 687 O O . ASP A 1 88 ? -3.998 11.094 1.467 1.00 84.38 88 ASP A O 1
ATOM 691 N N . GLN A 1 89 ? -3.861 10.614 -0.717 1.00 84.44 89 GLN A N 1
ATOM 692 C CA . GLN A 1 89 ? -5.124 9.865 -0.720 1.00 84.44 89 GLN A CA 1
ATOM 693 C C . GLN A 1 89 ? -5.029 8.539 0.039 1.00 84.44 89 GLN A C 1
ATOM 695 O O . GLN A 1 89 ? -5.961 8.183 0.760 1.00 84.44 89 GLN A O 1
ATOM 700 N N . MET A 1 90 ? -3.912 7.820 -0.087 1.00 83.56 90 MET A N 1
ATOM 701 C CA . MET A 1 90 ? -3.646 6.614 0.697 1.00 83.56 90 MET A CA 1
ATOM 702 C C . MET A 1 90 ? -3.640 6.944 2.192 1.00 83.56 90 MET A C 1
ATOM 704 O O . MET A 1 90 ? -4.298 6.264 2.977 1.00 83.56 90 MET A O 1
ATOM 708 N N . LEU A 1 91 ? -2.944 8.011 2.589 1.00 84.50 91 LEU A N 1
ATOM 709 C CA . LEU A 1 91 ? -2.878 8.452 3.977 1.00 84.50 91 LEU A CA 1
ATOM 710 C C . LEU A 1 91 ? -4.257 8.884 4.491 1.00 84.50 91 LEU A C 1
ATOM 712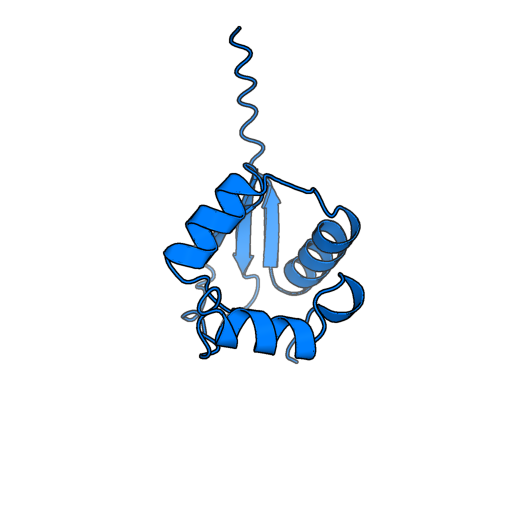 O O . LEU A 1 91 ? -4.630 8.527 5.606 1.00 84.50 91 LEU A O 1
ATOM 716 N N . ALA A 1 92 ? -5.042 9.599 3.681 1.00 85.56 92 ALA A N 1
ATOM 717 C CA . ALA A 1 92 ? -6.414 9.971 4.017 1.00 85.56 92 ALA A CA 1
ATOM 718 C C . ALA A 1 92 ? -7.316 8.741 4.201 1.00 85.56 92 ALA A C 1
ATOM 720 O O . ALA A 1 92 ? -8.113 8.710 5.135 1.00 85.56 92 ALA A O 1
ATOM 721 N N . LEU A 1 93 ? -7.170 7.716 3.354 1.00 85.19 93 LEU A N 1
ATOM 722 C CA . LEU A 1 93 ? -7.902 6.453 3.469 1.00 85.19 93 LEU A CA 1
ATOM 723 C C . LEU A 1 93 ? -7.539 5.713 4.759 1.00 85.19 93 LEU A C 1
ATOM 725 O O . LEU A 1 93 ? -8.423 5.267 5.489 1.00 85.19 93 LEU A O 1
ATOM 729 N N . LEU A 1 94 ? -6.241 5.609 5.053 1.00 82.75 94 LEU A N 1
ATOM 730 C CA . LEU A 1 94 ? -5.751 4.954 6.261 1.00 82.75 94 LEU A CA 1
ATOM 731 C C . LEU A 1 94 ? -6.214 5.711 7.508 1.00 82.75 94 LEU A C 1
ATOM 733 O O . LEU A 1 94 ? -6.767 5.083 8.402 1.00 82.75 94 LEU A O 1
ATOM 737 N N . ASN A 1 95 ? -6.141 7.044 7.524 1.00 84.00 95 ASN A N 1
ATOM 738 C CA . ASN A 1 95 ? -6.616 7.871 8.641 1.00 84.0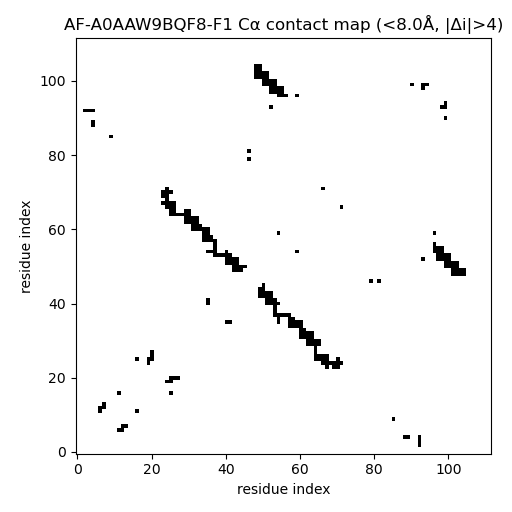0 95 ASN A CA 1
ATOM 739 C C . ASN A 1 95 ? -8.114 7.710 8.971 1.00 84.00 95 ASN A C 1
ATOM 741 O O . ASN A 1 95 ? -8.542 8.065 10.066 1.00 84.00 95 ASN A O 1
ATOM 745 N N . GLN A 1 96 ? -8.937 7.154 8.072 1.00 83.38 96 GLN A N 1
ATOM 746 C CA . GLN A 1 96 ? -10.347 6.866 8.378 1.00 83.38 96 GLN A CA 1
ATOM 747 C C . GLN A 1 96 ? -10.525 5.708 9.369 1.00 83.38 96 GLN A C 1
ATOM 749 O O . GLN A 1 96 ? -11.569 5.608 10.019 1.00 83.38 96 GLN A O 1
ATOM 754 N N . LYS A 1 97 ? -9.566 4.778 9.422 1.00 82.00 97 LYS A N 1
ATOM 755 C CA . LYS A 1 97 ? -9.672 3.508 10.167 1.00 82.00 97 LYS A CA 1
ATOM 756 C C . LYS A 1 97 ? -8.470 3.228 11.070 1.00 82.00 97 LYS A C 1
ATOM 758 O O . LYS A 1 97 ? -8.586 2.458 12.024 1.00 82.00 97 LYS A O 1
ATOM 763 N N . PHE A 1 98 ? -7.354 3.883 10.793 1.00 83.50 98 PHE A N 1
ATOM 764 C CA . PHE A 1 98 ? -6.085 3.769 11.485 1.00 83.50 98 PHE A CA 1
ATOM 765 C C . PHE A 1 98 ? -5.642 5.147 11.974 1.00 83.50 98 PHE A C 1
ATOM 767 O O . PHE A 1 98 ? -5.867 6.148 11.305 1.00 83.50 98 PHE A O 1
ATOM 774 N N . SER A 1 99 ? -4.957 5.194 13.107 1.00 83.88 99 SER A N 1
ATOM 775 C CA . SER A 1 99 ? -4.143 6.334 13.515 1.00 83.88 99 SER A CA 1
ATOM 776 C C . SER A 1 99 ? -2.749 6.149 12.914 1.00 83.88 99 SER A C 1
ATOM 778 O O . SER A 1 99 ? -2.058 5.185 13.254 1.00 83.88 99 SER A O 1
ATOM 780 N N . VAL A 1 100 ? -2.361 7.016 11.972 1.00 82.31 100 VAL A N 1
ATOM 781 C CA . VAL A 1 100 ? -1.070 6.912 11.271 1.00 82.31 100 VAL A CA 1
ATOM 782 C C . VAL A 1 100 ? -0.019 7.793 11.945 1.00 82.31 100 VAL A C 1
ATOM 784 O O . VAL A 1 100 ? -0.114 9.019 11.907 1.00 82.31 100 VAL A O 1
ATOM 787 N N . SER A 1 101 ? 1.023 7.175 12.494 1.00 79.94 101 SER A N 1
ATOM 788 C CA . SER A 1 101 ? 2.209 7.852 13.024 1.00 79.94 101 SER A CA 1
ATOM 789 C C . SER A 1 101 ? 3.361 7.687 12.039 1.00 79.94 101 SER A C 1
ATOM 791 O O . SER A 1 101 ? 3.795 6.574 11.756 1.00 79.94 101 SER A O 1
ATOM 793 N N . THR A 1 102 ? 3.863 8.789 11.483 1.00 72.44 102 THR A N 1
ATOM 794 C CA . THR A 1 102 ? 5.059 8.741 10.629 1.00 72.44 102 THR A CA 1
ATOM 795 C C . THR A 1 102 ? 6.290 8.799 11.519 1.00 72.44 102 THR A C 1
ATOM 797 O O . THR A 1 102 ? 6.590 9.850 12.083 1.00 72.44 102 THR A O 1
ATOM 800 N N . GLU A 1 103 ? 7.024 7.696 11.627 1.00 59.62 103 GLU A N 1
ATOM 801 C CA . GLU A 1 103 ? 8.364 7.741 12.199 1.00 59.62 103 GLU A CA 1
ATOM 802 C C . GLU A 1 103 ? 9.297 8.251 11.105 1.00 59.62 103 GLU A C 1
ATOM 804 O O . GLU A 1 103 ? 9.715 7.533 10.193 1.00 59.62 103 GLU A O 1
ATOM 809 N N . ALA A 1 104 ? 9.576 9.552 11.155 1.00 42.91 104 ALA A N 1
ATOM 810 C CA . ALA A 1 104 ? 10.638 10.142 10.367 1.00 42.91 104 ALA A CA 1
ATOM 811 C C . ALA A 1 104 ? 11.975 9.594 10.885 1.00 42.91 104 ALA A C 1
ATOM 813 O O . ALA A 1 104 ? 12.619 10.195 11.743 1.00 42.91 104 ALA A O 1
ATOM 814 N N . SER A 1 105 ? 12.414 8.449 10.358 1.00 39.31 105 SER A N 1
ATOM 815 C CA . SER A 1 105 ? 13.830 8.097 10.380 1.00 39.31 105 SER A CA 1
ATOM 816 C C . SER A 1 105 ? 14.555 9.093 9.476 1.00 39.31 105 SER A C 1
ATOM 818 O O . SER A 1 105 ? 14.775 8.857 8.290 1.00 39.31 105 SER A O 1
ATOM 820 N N . SER A 1 106 ? 14.880 10.256 10.033 1.00 35.69 106 SER A N 1
ATOM 821 C CA . SER A 1 106 ? 15.842 11.197 9.476 1.0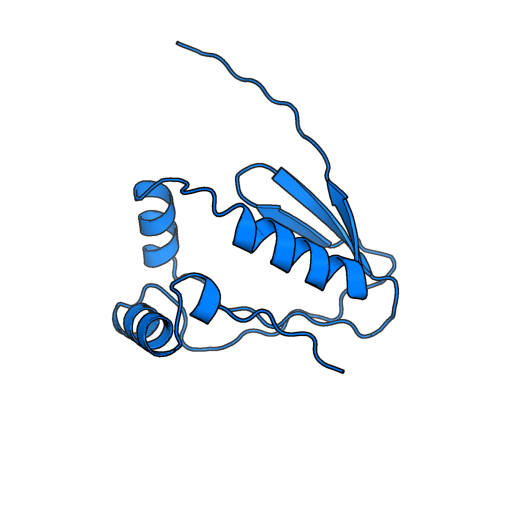0 35.69 106 SER A CA 1
ATOM 822 C C . SER A 1 106 ? 17.218 10.529 9.456 1.00 35.69 106 SER A C 1
ATOM 824 O O . SER A 1 106 ? 18.033 10.765 10.340 1.00 35.69 106 SER A O 1
ATOM 826 N N . SER A 1 107 ? 17.493 9.675 8.471 1.00 33.34 107 SER A N 1
ATOM 827 C CA . SER A 1 107 ? 18.864 9.288 8.136 1.00 33.34 107 SER A CA 1
ATOM 828 C C . SER A 1 107 ? 19.248 9.961 6.826 1.00 33.34 107 SER A C 1
ATOM 830 O O . SER A 1 107 ? 19.165 9.382 5.742 1.00 33.34 107 SER A O 1
ATOM 832 N N . VAL A 1 108 ? 19.649 11.226 6.941 1.00 39.03 108 VAL A N 1
ATOM 833 C CA . VAL A 1 108 ? 20.527 11.857 5.960 1.00 39.03 108 VAL A CA 1
ATOM 834 C C . VAL A 1 108 ? 21.832 11.065 5.990 1.00 39.03 108 VAL A C 1
ATOM 836 O O . VAL A 1 108 ? 22.600 11.189 6.935 1.00 39.03 108 VAL A O 1
ATOM 839 N N . ASN A 1 109 ? 22.074 10.237 4.978 1.00 29.80 109 ASN A N 1
ATOM 840 C CA . ASN A 1 109 ? 23.421 9.773 4.666 1.00 29.80 109 ASN A CA 1
ATOM 841 C C . ASN A 1 109 ? 23.831 10.453 3.362 1.00 29.80 109 ASN A C 1
ATOM 843 O O . ASN A 1 109 ? 23.540 9.975 2.269 1.00 29.80 109 ASN A O 1
ATOM 847 N N . TYR A 1 110 ? 24.457 11.620 3.500 1.00 36.31 110 TYR A N 1
ATOM 848 C CA . TYR A 1 110 ? 25.365 12.115 2.479 1.00 36.31 110 TYR A CA 1
ATOM 849 C C . TYR A 1 110 ? 26.627 11.255 2.563 1.00 36.31 110 TYR A C 1
ATOM 851 O O . TYR A 1 110 ? 27.326 11.307 3.571 1.00 36.31 110 TYR A O 1
ATOM 859 N N . THR A 1 111 ? 26.920 10.485 1.520 1.00 35.56 111 THR A N 1
ATOM 860 C CA . THR A 1 111 ? 28.288 10.038 1.238 1.00 35.56 111 THR A CA 1
ATOM 861 C C . THR A 1 111 ? 28.497 10.012 -0.266 1.00 35.56 111 THR A C 1
ATOM 863 O O . THR A 1 111 ? 28.130 9.038 -0.925 1.00 35.56 111 THR A O 1
ATOM 866 N N . VAL A 1 112 ? 29.097 11.089 -0.777 1.00 33.22 112 VAL A N 1
ATOM 867 C CA . VAL A 1 112 ? 30.130 11.023 -1.820 1.00 33.22 112 VAL A CA 1
ATOM 868 C C . VAL A 1 112 ? 31.242 12.000 -1.464 1.00 33.22 112 VAL A C 1
ATOM 870 O O . VAL A 1 112 ? 30.908 13.140 -1.067 1.00 33.22 112 VAL A O 1
#

Secondary structure (DSSP, 8-state):
------GGGGT--HHHHHHHHHTTSB-SS-EEPPPB-TTSPEEEEETTEEEEEEESSTTB--EE--B-HHHHHHHHHH-----HHHHHHHHHHHHTTEEEEEE---------

Radius of gyration: 15.66 Å; Cα contacts (8 Å, |Δi|>4): 135; chains: 1; bounding box: 48×26×38 Å

Nearest PDB structures (foldseek):
  4v8s-assembly2_BB  TM=1.913E-01  e=6.615E+00  Sacchar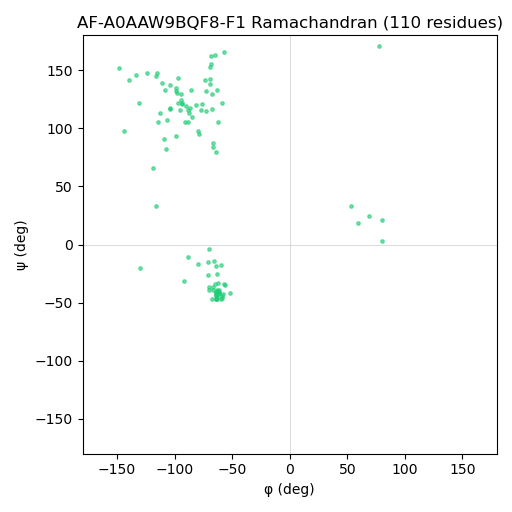olobus shibatae B12

Mean predicted aligned error: 9.24 Å

Solvent-accessible surface area (backbone atoms only — not comparable to full-atom values): 6873 Å² total; per-residue (Å²): 133,89,87,79,81,72,45,51,84,71,84,43,35,70,70,55,52,51,49,35,31,75,74,52,26,28,49,86,57,79,40,73,50,68,70,46,45,60,91,49,62,46,77,44,79,53,98,85,38,41,32,37,34,30,36,80,50,81,80,42,65,50,78,48,73,46,64,27,75,65,28,48,54,50,50,63,72,72,47,88,76,86,55,64,72,59,50,52,53,52,50,55,57,44,55,75,56,22,52,74,46,74,50,80,73,83,71,85,75,89,84,132

pLDDT: mean 76.38, std 13.66, range [29.8, 89.31]

Sequence (112 aa):
TTSNLNMGSFQLPYSSLLVLIELGLLHSTELESGEIGIETPLILAYQGKNLSLQVNTKGIRLLYYRFTPTGNELCKLLGNKPNSQYYDQMLALLNQKFSVSTEASSSVNYTV